Protein AF-A0AAD8RBM5-F1 (afdb_monomer_lite)

Structure (mmCIF, N/CA/C/O backbone):
data_AF-A0AAD8RBM5-F1
#
_entry.id   AF-A0AAD8RBM5-F1
#
loop_
_atom_site.group_PDB
_atom_site.id
_atom_site.type_symbol
_atom_site.label_atom_id
_atom_site.label_alt_id
_atom_site.label_comp_id
_atom_site.label_asym_id
_atom_site.label_entity_id
_atom_site.label_seq_id
_atom_site.pdbx_PDB_ins_code
_atom_site.Cartn_x
_atom_site.Cartn_y
_atom_site.Cartn_z
_atom_site.occupancy
_atom_site.B_iso_or_equiv
_atom_site.auth_seq_id
_atom_site.auth_comp_id
_atom_site.auth_asym_id
_atom_site.auth_atom_id
_atom_site.pdbx_PDB_model_num
ATOM 1 N N . MET A 1 1 ? 47.452 -53.236 16.279 1.00 57.78 1 MET A N 1
ATOM 2 C CA . MET A 1 1 ? 46.701 -52.321 15.388 1.00 57.78 1 MET A CA 1
ATOM 3 C C . MET A 1 1 ? 45.607 -51.582 16.174 1.00 57.78 1 MET A C 1
ATOM 5 O O . MET A 1 1 ? 44.492 -51.506 15.696 1.00 57.78 1 MET A O 1
ATOM 9 N N . SER A 1 2 ? 45.896 -51.069 17.383 1.00 60.31 2 SER A N 1
ATOM 10 C CA . SER A 1 2 ? 44.879 -50.446 18.262 1.00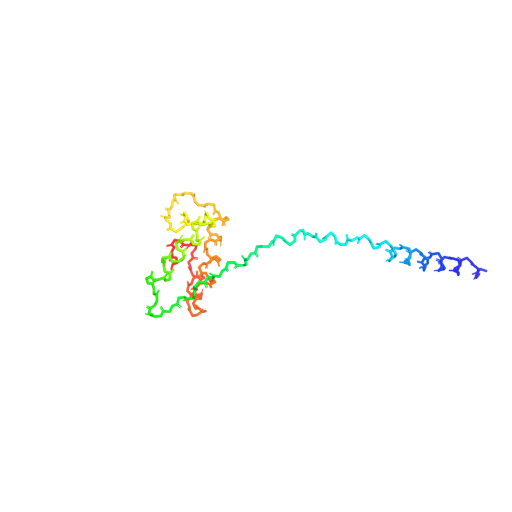 60.31 2 SER A CA 1
ATOM 11 C C . SER A 1 2 ? 45.321 -49.108 18.875 1.00 60.31 2 SER A C 1
ATOM 13 O O . SER A 1 2 ? 44.562 -48.543 19.644 1.00 60.31 2 SER A O 1
ATOM 15 N N . SER A 1 3 ? 46.520 -48.594 18.561 1.00 61.94 3 SER A N 1
ATOM 16 C CA . SER A 1 3 ? 46.995 -47.299 19.091 1.00 61.94 3 SER A CA 1
ATOM 17 C C . SER A 1 3 ? 46.756 -46.127 18.137 1.00 61.94 3 SER A C 1
ATOM 19 O O . SER A 1 3 ? 46.546 -45.014 18.601 1.00 61.94 3 SER A O 1
ATOM 21 N N . ASP A 1 4 ? 46.718 -46.362 16.822 1.00 60.66 4 ASP A N 1
ATOM 22 C CA . ASP A 1 4 ? 46.575 -45.281 15.833 1.00 60.66 4 ASP A CA 1
ATOM 23 C C . ASP A 1 4 ? 45.151 -44.687 15.772 1.00 60.66 4 ASP A C 1
ATOM 25 O O . ASP A 1 4 ? 44.957 -43.549 15.338 1.00 60.66 4 ASP A O 1
ATOM 29 N N . GLU A 1 5 ? 44.130 -45.441 16.201 1.00 59.78 5 GLU A N 1
ATOM 30 C CA . GLU A 1 5 ? 42.734 -44.977 16.192 1.00 59.78 5 GLU A CA 1
ATOM 31 C C . GLU A 1 5 ? 42.403 -44.056 17.373 1.00 59.78 5 GLU A C 1
ATOM 33 O O . GLU A 1 5 ? 41.661 -43.083 17.202 1.00 59.78 5 GLU A O 1
ATOM 38 N N . ASP A 1 6 ? 42.989 -44.307 18.547 1.00 62.75 6 ASP A N 1
ATOM 39 C CA . ASP A 1 6 ? 42.772 -43.483 19.740 1.00 62.75 6 ASP A CA 1
ATOM 40 C C . ASP A 1 6 ? 43.434 -42.106 19.606 1.00 62.75 6 ASP A C 1
ATOM 42 O O . ASP A 1 6 ? 42.848 -41.091 19.991 1.00 62.75 6 ASP A O 1
ATOM 46 N N . GLU A 1 7 ? 44.604 -42.034 18.964 1.00 65.75 7 GLU A N 1
ATOM 47 C CA . GLU A 1 7 ? 45.287 -40.768 18.682 1.00 65.75 7 GLU A CA 1
ATOM 48 C C . GLU A 1 7 ? 44.512 -39.922 17.660 1.00 65.75 7 GLU A C 1
ATOM 50 O O . GLU A 1 7 ? 44.336 -38.714 17.846 1.00 65.75 7 GLU A O 1
ATOM 55 N N . LYS A 1 8 ? 43.937 -40.558 16.629 1.00 63.16 8 LYS A N 1
ATOM 56 C CA . LYS A 1 8 ? 43.041 -39.879 15.680 1.00 63.16 8 LYS A CA 1
ATOM 57 C C . LYS A 1 8 ? 41.774 -39.358 16.349 1.00 63.16 8 LYS A C 1
ATOM 59 O O . LYS A 1 8 ? 41.342 -38.248 16.029 1.00 63.16 8 LYS A O 1
ATOM 64 N N . LYS A 1 9 ? 41.181 -40.112 17.281 1.00 65.94 9 LYS A N 1
ATOM 65 C CA . LYS A 1 9 ? 40.010 -39.644 18.038 1.00 65.94 9 LYS A CA 1
ATOM 66 C C . LYS A 1 9 ? 40.353 -38.488 18.971 1.00 65.94 9 LYS A C 1
ATOM 68 O O . LYS A 1 9 ? 39.601 -37.516 19.010 1.00 65.94 9 LYS A O 1
ATOM 73 N N . ALA A 1 10 ? 41.491 -38.543 19.658 1.00 70.50 10 ALA A N 1
ATOM 74 C CA . ALA A 1 10 ? 41.951 -37.454 20.516 1.00 70.50 10 ALA A CA 1
ATOM 75 C C . ALA A 1 10 ? 42.240 -36.174 19.711 1.00 70.50 10 ALA A C 1
ATOM 77 O O . ALA A 1 10 ? 41.828 -35.083 20.111 1.00 70.50 10 ALA A O 1
ATOM 78 N N . ALA A 1 11 ? 42.869 -36.305 18.539 1.00 68.62 11 ALA A N 1
ATOM 79 C CA . ALA A 1 11 ? 43.122 -35.188 17.633 1.00 68.62 11 ALA A CA 1
ATOM 80 C C . ALA A 1 11 ? 41.820 -34.578 17.083 1.00 68.62 11 ALA A C 1
ATOM 82 O O . ALA A 1 11 ? 41.685 -33.354 17.039 1.00 68.62 11 ALA A O 1
ATOM 83 N N . ALA A 1 12 ? 40.835 -35.411 16.729 1.00 66.50 12 ALA A N 1
ATOM 84 C CA . ALA A 1 12 ? 39.525 -34.954 16.264 1.00 66.50 12 ALA A CA 1
ATOM 85 C C . ALA A 1 12 ? 38.732 -34.236 17.370 1.00 66.50 12 ALA A C 1
ATOM 87 O O . ALA A 1 12 ? 38.134 -33.188 17.122 1.00 66.50 12 ALA A O 1
ATOM 88 N N . GLN A 1 13 ? 38.777 -34.751 18.602 1.00 65.88 13 GLN A N 1
ATOM 89 C CA . GLN A 1 13 ? 38.128 -34.129 19.757 1.00 65.88 13 GLN A CA 1
ATOM 90 C C . GLN A 1 13 ? 38.765 -32.770 20.081 1.00 65.88 13 GLN A C 1
ATOM 92 O O . GLN A 1 13 ? 38.053 -31.793 20.312 1.00 65.88 13 GLN A O 1
ATOM 97 N N . LYS A 1 14 ? 40.101 -32.683 20.040 1.00 69.00 14 LYS A N 1
ATOM 98 C CA . LYS A 1 14 ? 40.836 -31.432 20.263 1.00 69.00 14 LYS A CA 1
ATOM 99 C C . LYS A 1 14 ? 40.530 -30.394 19.179 1.00 69.00 14 LYS A C 1
ATOM 101 O O . LYS A 1 14 ? 40.297 -29.236 19.509 1.00 69.00 14 LYS A O 1
ATOM 106 N N . ALA A 1 15 ? 40.458 -30.806 17.913 1.00 65.19 15 ALA A N 1
ATOM 107 C CA . ALA A 1 15 ? 40.104 -29.919 16.807 1.00 65.19 15 ALA A CA 1
ATOM 108 C C . ALA A 1 15 ? 38.673 -29.362 16.926 1.00 65.19 15 ALA A C 1
ATOM 110 O O . ALA A 1 15 ? 38.445 -28.201 16.596 1.00 65.19 15 ALA A O 1
ATOM 111 N N . LEU A 1 16 ? 37.721 -30.153 17.437 1.00 58.50 16 LEU A N 1
ATOM 112 C CA . LEU A 1 16 ? 36.351 -29.695 17.685 1.00 58.50 16 LEU A CA 1
ATOM 113 C C . LEU A 1 16 ? 36.297 -28.641 18.806 1.00 58.50 16 LEU A C 1
ATOM 115 O O . LEU A 1 16 ? 35.625 -27.622 18.660 1.00 58.50 16 LEU A O 1
ATOM 119 N N . VAL A 1 17 ? 37.057 -28.850 19.887 1.00 62.03 17 VAL A N 1
ATOM 120 C CA . VAL A 1 17 ? 37.152 -27.901 21.009 1.00 62.03 17 VAL A CA 1
ATOM 121 C C . VAL A 1 17 ? 37.863 -26.611 20.590 1.00 62.03 17 VAL A C 1
ATOM 123 O O . VAL A 1 17 ? 37.388 -25.529 20.923 1.00 62.03 17 VAL A O 1
ATOM 126 N N . ASP A 1 18 ? 38.937 -26.696 19.799 1.00 62.06 18 ASP A N 1
ATOM 127 C CA . ASP A 1 18 ? 39.634 -25.522 19.253 1.00 62.06 18 ASP A CA 1
ATOM 128 C C . ASP A 1 18 ? 38.749 -24.752 18.244 1.00 62.06 18 ASP A C 1
ATOM 130 O O . ASP A 1 18 ? 38.761 -23.518 18.215 1.00 62.06 18 ASP A O 1
ATOM 134 N N . ALA A 1 19 ? 37.907 -25.450 17.468 1.00 57.78 19 ALA A N 1
ATOM 135 C CA . ALA A 1 19 ? 36.917 -24.824 16.588 1.00 57.78 19 ALA A CA 1
ATOM 136 C C . ALA A 1 19 ? 35.790 -24.124 17.372 1.00 57.78 19 ALA A C 1
ATOM 138 O O . ALA A 1 19 ? 35.325 -23.068 16.947 1.00 57.78 19 ALA A O 1
ATOM 139 N N . GLN A 1 20 ? 35.388 -24.662 18.530 1.00 57.88 20 GLN A N 1
ATOM 140 C CA . GLN A 1 20 ? 34.408 -24.032 19.427 1.00 57.88 20 GLN A CA 1
ATOM 141 C C . GLN A 1 20 ? 35.012 -22.898 20.275 1.00 57.88 20 GLN A C 1
ATOM 143 O O . GLN A 1 20 ? 34.291 -21.975 20.651 1.00 57.88 20 GLN A O 1
ATOM 148 N N . ALA A 1 21 ? 36.324 -22.920 20.532 1.00 59.00 21 ALA A N 1
ATOM 149 C CA . ALA A 1 21 ? 37.062 -21.832 21.180 1.00 59.00 21 ALA A CA 1
ATOM 150 C C . ALA A 1 21 ? 37.344 -20.659 20.229 1.00 59.00 21 ALA A C 1
ATOM 152 O O . ALA A 1 21 ? 37.556 -19.530 20.679 1.00 59.00 21 ALA A O 1
ATOM 153 N N . SER A 1 22 ? 37.269 -20.884 18.913 1.00 54.38 22 SER A N 1
ATOM 154 C CA . SER A 1 22 ? 37.150 -19.807 17.934 1.00 54.38 22 SER A CA 1
ATOM 155 C C . SER A 1 22 ? 35.714 -19.286 17.935 1.00 54.38 22 SER A C 1
ATOM 157 O O . SER A 1 22 ? 34.965 -19.413 16.967 1.00 54.38 22 SER A O 1
ATOM 159 N N . GLY A 1 23 ? 35.338 -18.652 19.046 1.00 57.84 23 GLY A N 1
ATOM 160 C CA . GLY A 1 23 ? 34.270 -17.669 19.088 1.00 57.84 23 GLY A CA 1
ATOM 161 C C . GLY A 1 23 ? 34.659 -16.498 18.195 1.00 57.84 23 GLY A C 1
ATOM 162 O O . GLY A 1 23 ? 34.960 -15.410 18.677 1.00 57.84 23 GLY A O 1
ATOM 163 N N . LYS A 1 24 ? 34.670 -16.718 16.874 1.00 52.22 24 LYS A N 1
ATOM 164 C CA . LYS A 1 24 ? 34.459 -15.641 15.920 1.00 52.22 24 LYS A CA 1
ATOM 165 C C . LYS A 1 24 ? 33.167 -15.005 16.400 1.00 52.22 24 LYS A C 1
ATOM 167 O O . LYS A 1 24 ? 32.159 -15.719 16.441 1.00 52.22 24 LYS A O 1
ATOM 172 N N . PRO A 1 25 ? 33.178 -13.736 16.837 1.00 47.19 25 PRO A N 1
ATOM 173 C CA . PRO A 1 25 ? 31.927 -13.080 17.131 1.00 47.19 25 PRO A CA 1
ATOM 174 C C . PRO A 1 25 ? 31.121 -13.244 15.850 1.00 47.19 25 PRO A C 1
ATOM 176 O O . PRO A 1 25 ? 31.580 -12.828 14.783 1.00 47.19 25 PRO A O 1
ATOM 179 N N . LEU A 1 26 ? 29.988 -13.954 15.932 1.00 52.88 26 LEU A N 1
ATOM 180 C CA . LEU A 1 26 ? 28.937 -13.822 14.937 1.00 52.88 26 LEU A CA 1
ATOM 181 C C . LEU A 1 26 ? 28.803 -12.322 14.819 1.00 52.88 26 LEU A C 1
ATOM 183 O O . LEU A 1 26 ? 28.430 -11.693 15.812 1.00 52.88 26 LEU A O 1
ATOM 187 N N . MET A 1 27 ? 29.301 -11.761 13.711 1.00 53.62 27 MET A N 1
ATOM 188 C CA . MET A 1 27 ? 29.290 -10.331 13.481 1.00 53.62 27 MET A CA 1
ATOM 189 C C . MET A 1 27 ? 27.866 -9.937 13.805 1.00 53.62 27 MET A C 1
ATOM 191 O O . MET A 1 27 ? 26.941 -10.340 13.099 1.00 53.62 27 MET A O 1
ATOM 195 N N . MET A 1 28 ? 27.682 -9.261 14.942 1.00 59.19 28 MET A N 1
ATOM 196 C CA . MET A 1 28 ? 26.444 -8.573 15.197 1.00 59.19 28 MET A CA 1
ATOM 197 C C . MET A 1 28 ? 26.449 -7.574 14.063 1.00 59.19 28 MET A C 1
ATOM 199 O O . MET A 1 28 ? 27.156 -6.567 14.125 1.00 59.19 28 MET A O 1
ATOM 203 N N . MET A 1 29 ? 25.745 -7.921 12.978 1.00 58.22 29 MET A N 1
ATOM 204 C CA . MET A 1 29 ? 25.310 -6.949 11.999 1.00 58.22 29 MET A CA 1
ATOM 205 C C . MET A 1 29 ? 24.859 -5.774 12.848 1.00 58.22 29 MET A C 1
ATOM 207 O O . MET A 1 29 ? 24.143 -6.024 13.835 1.00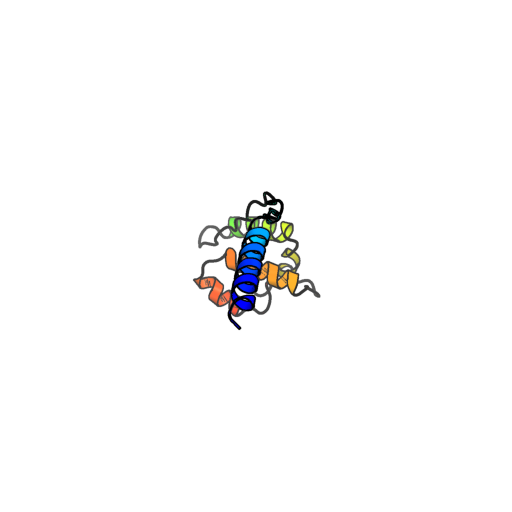 58.22 29 MET A O 1
ATOM 211 N N . PRO A 1 30 ? 25.340 -4.546 12.573 1.00 56.09 30 PRO A N 1
ATOM 212 C CA . PRO A 1 30 ? 24.802 -3.399 13.266 1.00 56.09 30 PRO A CA 1
ATOM 213 C C . PRO A 1 30 ? 23.301 -3.605 13.203 1.00 56.09 30 PRO A C 1
ATOM 215 O O . PRO A 1 30 ? 22.751 -3.780 12.112 1.00 56.09 30 PRO A O 1
ATOM 218 N N . ARG A 1 31 ? 22.662 -3.740 14.372 1.00 57.38 31 ARG A N 1
ATOM 219 C CA . ARG A 1 31 ? 21.222 -3.600 14.423 1.00 57.38 31 ARG A CA 1
ATOM 220 C C . ARG A 1 31 ? 21.069 -2.174 13.956 1.00 57.38 31 ARG A C 1
ATOM 222 O O . ARG A 1 31 ? 21.246 -1.244 14.736 1.00 57.38 31 ARG A O 1
ATOM 229 N N . THR A 1 32 ? 20.888 -1.991 12.651 1.00 55.09 32 THR A N 1
ATOM 230 C CA . THR A 1 32 ? 20.296 -0.783 12.136 1.00 55.09 32 THR A CA 1
ATOM 231 C C . THR A 1 32 ? 19.091 -0.656 13.034 1.00 55.09 32 THR A C 1
ATOM 233 O O . THR A 1 32 ? 18.284 -1.588 13.100 1.00 55.09 32 THR A O 1
ATOM 236 N N . ASN A 1 33 ? 19.055 0.398 13.842 1.00 59.12 33 ASN A N 1
ATOM 237 C CA . ASN A 1 33 ? 17.934 0.714 14.715 1.00 59.12 33 ASN A CA 1
ATOM 238 C C . ASN A 1 33 ? 16.758 1.134 13.807 1.00 59.12 33 ASN A C 1
ATOM 240 O O . ASN A 1 33 ? 16.219 2.230 13.904 1.00 59.12 33 ASN A O 1
ATOM 244 N N . ALA A 1 34 ? 16.440 0.284 12.831 1.00 68.19 34 ALA A N 1
ATOM 245 C CA . ALA A 1 34 ? 15.390 0.411 11.866 1.00 68.19 34 ALA A CA 1
ATOM 246 C C . ALA A 1 34 ? 14.137 0.064 12.645 1.00 68.19 34 ALA A C 1
ATOM 248 O O . ALA A 1 34 ? 13.859 -1.096 12.947 1.00 68.19 34 ALA A O 1
ATOM 249 N N . VAL A 1 35 ? 13.440 1.111 13.064 1.00 78.25 35 VAL A N 1
ATOM 250 C CA . VAL A 1 35 ? 12.095 0.974 13.597 1.00 78.25 35 VAL A CA 1
ATOM 251 C C . VAL A 1 35 ? 11.255 0.347 12.479 1.00 78.25 35 VAL A C 1
ATOM 253 O O . VAL A 1 35 ? 11.219 0.917 11.385 1.00 78.25 35 VAL A O 1
ATOM 256 N N . PRO A 1 36 ? 10.622 -0.821 12.704 1.00 82.69 36 PRO A N 1
ATOM 257 C CA . PRO A 1 36 ? 9.772 -1.438 11.697 1.00 82.69 36 PRO A CA 1
ATOM 258 C C . PRO A 1 36 ? 8.668 -0.469 11.279 1.00 82.69 36 PRO A C 1
ATOM 260 O O . PRO A 1 36 ? 8.051 0.178 12.130 1.00 82.69 36 PRO A O 1
ATOM 263 N N . ILE A 1 37 ? 8.416 -0.370 9.975 1.00 88.81 37 ILE A N 1
ATOM 264 C CA . ILE A 1 37 ? 7.329 0.457 9.454 1.00 88.81 37 ILE A CA 1
ATOM 265 C C . ILE A 1 37 ? 6.007 -0.129 9.950 1.00 88.81 37 ILE A C 1
ATOM 267 O O . ILE A 1 37 ? 5.718 -1.305 9.754 1.00 88.81 37 ILE A O 1
ATOM 271 N N . GLN A 1 38 ? 5.215 0.704 10.618 1.00 92.44 38 GLN A N 1
ATOM 272 C CA . GLN A 1 38 ? 3.880 0.352 11.085 1.00 92.44 38 GLN A CA 1
ATOM 273 C C . GLN A 1 38 ? 2.867 0.773 10.018 1.00 92.44 38 GLN A C 1
ATOM 275 O O . GLN A 1 38 ? 2.656 1.969 9.799 1.00 92.44 38 GLN A O 1
ATOM 280 N N . TYR A 1 39 ? 2.241 -0.203 9.365 1.00 94.25 39 TYR A N 1
ATOM 281 C CA . TYR A 1 39 ? 1.182 0.048 8.393 1.00 94.25 39 TYR A CA 1
ATOM 282 C C . TYR A 1 39 ? -0.161 0.236 9.112 1.00 94.25 39 TYR A C 1
ATOM 284 O O . TYR A 1 39 ? -0.511 -0.563 9.983 1.00 94.25 39 TYR A O 1
ATOM 292 N N . PRO A 1 40 ? -0.931 1.294 8.804 1.00 94.62 40 PRO A N 1
ATOM 293 C CA . PRO A 1 40 ? -2.275 1.436 9.346 1.00 94.62 40 PRO A CA 1
ATOM 294 C C . PRO A 1 40 ? -3.185 0.359 8.748 1.00 94.62 40 PRO A C 1
ATOM 296 O O . PRO A 1 40 ? -3.175 0.150 7.540 1.00 94.62 40 PRO A O 1
ATOM 299 N N . MET A 1 41 ? -4.009 -0.280 9.575 1.00 96.12 41 MET A N 1
ATOM 300 C CA . MET A 1 41 ? -5.021 -1.219 9.093 1.00 96.12 41 MET A CA 1
ATOM 301 C C . MET A 1 41 ? -6.240 -0.460 8.553 1.00 96.12 41 MET A C 1
ATOM 303 O O . MET A 1 41 ? -6.778 0.413 9.246 1.00 96.12 41 MET A O 1
ATOM 307 N N . LEU A 1 42 ? -6.671 -0.770 7.330 1.00 93.75 42 LEU A N 1
ATOM 308 C CA . LEU A 1 42 ? -7.897 -0.235 6.740 1.00 93.75 42 LEU A CA 1
ATOM 309 C C . LEU A 1 42 ? -9.123 -0.766 7.494 1.00 93.75 42 LEU A C 1
ATOM 311 O O . LEU A 1 42 ? -9.187 -1.936 7.863 1.00 93.75 42 LEU A O 1
ATOM 315 N N . ASN A 1 43 ? -10.101 0.105 7.720 1.00 92.06 43 ASN A N 1
ATOM 316 C CA . ASN A 1 43 ? -11.415 -0.249 8.237 1.00 92.06 43 ASN A CA 1
ATOM 317 C C . ASN A 1 43 ? -12.501 0.654 7.636 1.00 92.06 43 ASN A C 1
ATOM 319 O O . ASN A 1 43 ? -12.212 1.668 6.996 1.00 92.06 43 ASN A O 1
ATOM 323 N N . ASP A 1 44 ? -13.754 0.317 7.922 1.00 91.69 44 ASP A N 1
ATOM 324 C CA . ASP A 1 44 ? -14.942 0.938 7.326 1.00 91.69 44 ASP A CA 1
ATOM 325 C C . ASP A 1 44 ? -15.079 2.449 7.589 1.00 91.69 44 ASP A C 1
ATOM 327 O O . ASP A 1 44 ? -15.851 3.134 6.923 1.00 91.69 44 ASP A O 1
ATOM 331 N N . THR A 1 45 ? -14.341 2.994 8.560 1.00 94.81 45 THR A N 1
ATOM 332 C CA . THR A 1 45 ? -14.480 4.390 9.012 1.00 94.81 45 THR A CA 1
ATOM 333 C C . THR A 1 45 ? -13.227 5.236 8.805 1.00 94.81 45 THR A C 1
ATOM 335 O O . THR A 1 45 ? -13.278 6.454 8.976 1.00 94.81 45 THR A O 1
ATOM 338 N N . ASN A 1 46 ? -12.089 4.630 8.445 1.00 95.06 46 ASN A N 1
ATOM 339 C CA . ASN A 1 46 ? -10.793 5.309 8.470 1.00 95.06 46 ASN A CA 1
ATOM 340 C C . ASN A 1 46 ? -10.158 5.542 7.094 1.00 95.06 46 ASN A C 1
ATOM 342 O O . ASN A 1 46 ? -9.036 6.050 7.056 1.00 95.06 46 ASN A O 1
ATOM 346 N N . TYR A 1 47 ? -10.854 5.233 5.994 1.00 93.75 47 TYR A N 1
ATOM 347 C CA . TYR A 1 47 ? -10.308 5.274 4.630 1.00 93.75 47 TYR A CA 1
ATOM 348 C C . TYR A 1 47 ? -9.498 6.545 4.325 1.00 93.75 47 TYR A C 1
ATOM 350 O O . TYR A 1 47 ? -8.363 6.459 3.867 1.00 93.75 47 TYR A O 1
ATOM 358 N N . MET A 1 48 ? -10.018 7.732 4.658 1.00 95.38 48 MET A N 1
ATOM 359 C CA . MET A 1 48 ? -9.327 9.005 4.391 1.00 95.38 48 MET A CA 1
ATOM 360 C C . MET A 1 48 ? -7.977 9.125 5.117 1.00 95.38 48 MET A C 1
ATOM 362 O O . MET A 1 48 ? -6.974 9.561 4.543 1.00 95.38 48 MET A O 1
ATOM 366 N N . VAL A 1 49 ? -7.940 8.733 6.393 1.00 95.25 49 VAL A N 1
ATOM 367 C CA . VAL A 1 49 ? -6.722 8.775 7.216 1.00 95.25 49 VAL A CA 1
ATOM 368 C C . VAL A 1 49 ? -5.755 7.675 6.785 1.00 95.25 49 VAL A C 1
ATOM 370 O O . VAL A 1 49 ? -4.550 7.913 6.701 1.00 95.25 49 VAL A O 1
ATOM 373 N N . TRP A 1 50 ? -6.284 6.489 6.491 1.00 96.06 50 TRP A N 1
ATOM 374 C CA . TRP A 1 50 ? -5.540 5.347 5.980 1.00 96.06 50 TRP A CA 1
ATOM 375 C C . TRP A 1 50 ? -4.833 5.686 4.664 1.00 96.06 50 TRP A C 1
ATOM 377 O O . TRP A 1 50 ? -3.608 5.602 4.601 1.00 96.06 50 TRP A O 1
ATOM 387 N N . ALA A 1 51 ? -5.569 6.188 3.669 1.00 94.00 51 ALA A N 1
ATOM 388 C CA . ALA A 1 51 ? -5.041 6.522 2.348 1.00 94.00 51 ALA A CA 1
ATOM 389 C C . ALA A 1 51 ? -3.935 7.580 2.438 1.00 94.00 51 ALA A C 1
ATOM 391 O O . ALA A 1 51 ? -2.887 7.465 1.804 1.00 94.00 51 ALA A O 1
ATOM 392 N N . THR A 1 52 ? -4.128 8.585 3.298 1.00 95.69 52 THR A N 1
ATOM 393 C CA . THR A 1 52 ? -3.124 9.627 3.548 1.00 95.69 52 THR A CA 1
ATOM 394 C C . THR A 1 52 ? -1.834 9.042 4.130 1.00 95.69 52 THR A C 1
ATOM 396 O O . THR A 1 52 ? -0.740 9.348 3.655 1.00 95.69 52 THR A O 1
ATOM 399 N N . LYS A 1 53 ? -1.941 8.171 5.142 1.00 95.31 53 LYS A N 1
ATOM 400 C CA . LYS A 1 53 ? -0.781 7.519 5.766 1.00 95.31 53 LYS A CA 1
ATOM 401 C C . LYS A 1 53 ? -0.074 6.566 4.802 1.00 95.31 53 LYS A C 1
ATOM 403 O O . LYS A 1 53 ? 1.150 6.621 4.704 1.00 95.31 53 LYS A O 1
ATOM 408 N N . MET A 1 54 ? -0.826 5.755 4.060 1.00 95.50 54 MET A N 1
ATOM 409 C CA . MET A 1 54 ? -0.267 4.837 3.068 1.00 95.50 54 MET A CA 1
ATOM 410 C C . MET A 1 54 ? 0.474 5.577 1.964 1.00 95.50 54 MET A C 1
ATOM 412 O O . MET A 1 54 ? 1.602 5.212 1.645 1.00 95.50 54 MET A O 1
ATOM 416 N N . LYS A 1 55 ? -0.071 6.694 1.471 1.00 93.44 55 LYS A N 1
ATOM 417 C CA . LYS A 1 55 ? 0.635 7.551 0.512 1.00 93.44 55 LYS A CA 1
ATOM 418 C C . LYS A 1 55 ? 1.994 8.020 1.038 1.00 93.44 55 LYS A C 1
ATOM 420 O O . LYS A 1 55 ? 2.972 8.003 0.294 1.00 93.44 55 LYS A O 1
ATOM 425 N N . PHE A 1 56 ? 2.091 8.429 2.305 1.00 94.88 56 PHE A N 1
ATOM 426 C CA . PHE A 1 56 ? 3.375 8.836 2.887 1.00 94.88 56 PHE A CA 1
ATOM 427 C C . PHE A 1 56 ? 4.359 7.671 3.023 1.00 94.88 56 PHE A C 1
ATOM 429 O O . PHE A 1 56 ? 5.529 7.832 2.673 1.00 94.88 56 PHE A O 1
ATOM 436 N N . ILE A 1 57 ? 3.890 6.510 3.485 1.00 94.56 57 ILE A N 1
ATOM 437 C CA . ILE A 1 57 ? 4.722 5.312 3.653 1.00 94.56 57 ILE A CA 1
ATOM 438 C C . ILE A 1 57 ? 5.269 4.846 2.299 1.00 94.56 57 ILE A C 1
ATOM 440 O O . ILE A 1 57 ? 6.478 4.713 2.131 1.00 94.56 57 ILE A O 1
ATOM 444 N N . LEU A 1 58 ? 4.406 4.687 1.299 1.00 93.19 58 LEU A N 1
ATOM 445 C CA . LEU A 1 58 ? 4.786 4.208 -0.031 1.00 93.19 58 LEU A CA 1
ATOM 446 C C . LEU A 1 58 ? 5.710 5.188 -0.767 1.00 93.19 58 LEU A C 1
ATOM 448 O O . LEU A 1 58 ? 6.608 4.771 -1.500 1.00 93.19 58 LEU A O 1
ATOM 452 N N . ARG A 1 59 ? 5.544 6.501 -0.551 1.00 92.56 59 ARG A N 1
ATOM 453 C CA . ARG A 1 59 ? 6.484 7.512 -1.060 1.00 92.56 59 ARG A CA 1
ATOM 454 C C . ARG A 1 59 ? 7.844 7.432 -0.377 1.00 92.56 59 ARG A C 1
ATOM 456 O O . ARG A 1 59 ? 8.858 7.575 -1.056 1.00 92.56 59 ARG A O 1
ATOM 463 N N . ASN A 1 60 ? 7.881 7.200 0.936 1.00 92.62 60 ASN A N 1
ATOM 464 C CA . ASN A 1 60 ? 9.132 6.999 1.669 1.00 92.62 60 ASN A CA 1
ATOM 465 C C . ASN A 1 60 ? 9.880 5.753 1.167 1.00 92.62 60 ASN A C 1
ATOM 467 O O . ASN A 1 60 ? 11.087 5.819 0.946 1.00 92.62 60 ASN A O 1
ATOM 471 N N . LEU A 1 61 ? 9.134 4.684 0.882 1.00 91.06 61 LEU A N 1
ATOM 472 C CA . LEU A 1 61 ? 9.622 3.434 0.299 1.00 91.06 61 LEU A CA 1
ATOM 473 C C . LEU A 1 61 ? 9.951 3.517 -1.200 1.00 91.06 61 LEU A C 1
ATOM 475 O O . LEU A 1 61 ? 10.476 2.560 -1.750 1.00 91.06 61 LEU A O 1
ATOM 479 N N . ARG A 1 62 ? 9.663 4.645 -1.867 1.00 91.00 62 ARG A N 1
ATOM 480 C CA . ARG A 1 62 ? 9.864 4.852 -3.318 1.00 91.00 62 ARG A CA 1
ATOM 481 C C . ARG A 1 62 ? 9.063 3.906 -4.223 1.00 91.00 62 ARG A C 1
ATOM 483 O O . ARG A 1 62 ? 9.342 3.833 -5.415 1.00 91.00 62 ARG A O 1
ATOM 490 N N . VAL A 1 63 ? 8.021 3.272 -3.686 1.00 92.56 63 VAL A N 1
ATOM 491 C CA . VAL A 1 63 ? 7.153 2.339 -4.426 1.00 92.56 63 VAL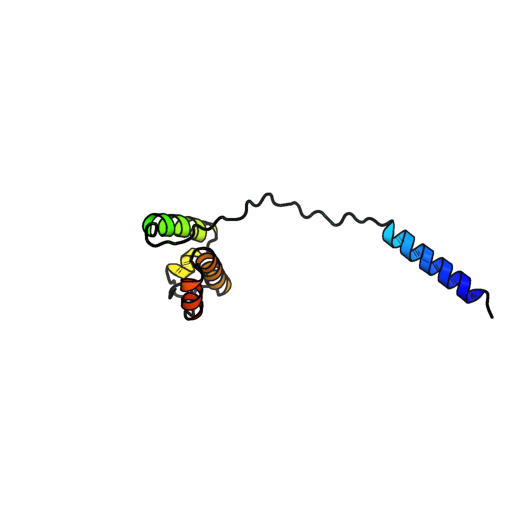 A CA 1
ATOM 492 C C . VAL A 1 63 ? 5.838 2.963 -4.897 1.00 92.56 63 VAL A C 1
ATOM 494 O O . VAL A 1 63 ? 5.125 2.375 -5.695 1.00 92.56 63 VAL A O 1
ATOM 497 N N . TRP A 1 64 ? 5.519 4.186 -4.457 1.00 90.75 64 TRP A N 1
ATOM 498 C CA . TRP A 1 64 ? 4.268 4.879 -4.815 1.00 90.75 64 TRP A CA 1
ATOM 499 C C . TRP A 1 64 ? 4.020 5.008 -6.331 1.00 90.75 64 TRP A C 1
ATOM 501 O O . TRP A 1 64 ? 2.867 5.011 -6.752 1.00 90.75 64 TRP A O 1
ATOM 511 N N . LYS A 1 65 ? 5.079 5.047 -7.152 1.00 86.75 65 LYS A N 1
ATOM 512 C CA . LYS A 1 65 ? 4.964 5.087 -8.620 1.00 86.75 65 LYS A CA 1
ATOM 513 C C . LYS A 1 65 ? 4.199 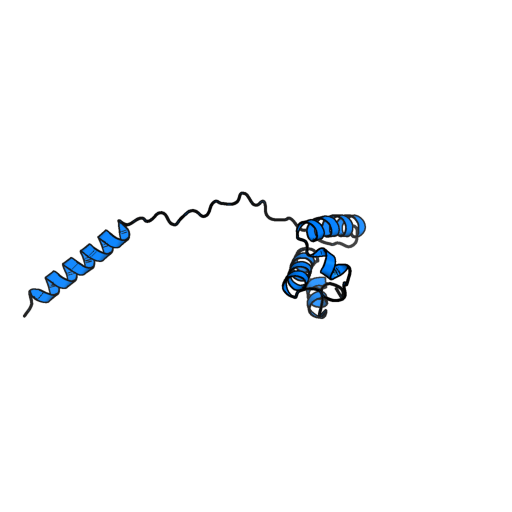3.889 -9.206 1.00 86.75 65 LYS A C 1
ATOM 515 O O . LYS A 1 65 ? 3.528 4.042 -10.220 1.00 86.75 65 LYS A O 1
ATOM 520 N N . ALA A 1 66 ? 4.234 2.735 -8.530 1.00 86.31 66 ALA A N 1
ATOM 521 C CA . ALA A 1 66 ? 3.467 1.553 -8.918 1.00 86.31 66 ALA A CA 1
ATOM 522 C C . ALA A 1 66 ? 1.949 1.790 -8.846 1.00 86.31 66 ALA A C 1
ATOM 524 O O . ALA A 1 66 ? 1.199 1.255 -9.652 1.00 86.31 66 ALA A O 1
ATOM 525 N N . ILE A 1 67 ? 1.500 2.648 -7.923 1.00 84.12 67 ILE A N 1
ATOM 526 C CA . ILE A 1 67 ? 0.085 3.012 -7.763 1.00 84.12 67 ILE A CA 1
ATOM 527 C C . ILE A 1 67 ? -0.309 4.147 -8.716 1.00 84.12 67 ILE A C 1
ATOM 529 O O . ILE A 1 67 ? -1.431 4.178 -9.214 1.00 84.12 67 ILE A O 1
ATOM 533 N N . GLU A 1 68 ? 0.604 5.084 -9.000 1.00 83.62 68 GLU A N 1
ATOM 534 C CA . GLU A 1 68 ? 0.355 6.161 -9.976 1.00 83.62 68 GLU A CA 1
ATOM 535 C C . GLU A 1 68 ? 0.239 5.631 -11.417 1.00 83.62 68 GLU A C 1
ATOM 537 O O . GLU A 1 68 ? -0.416 6.263 -12.246 1.00 83.62 68 GLU A O 1
ATOM 542 N N . GLY A 1 69 ? 0.773 4.435 -11.687 1.00 66.88 69 GLY A N 1
ATOM 543 C CA . GLY A 1 69 ? 0.554 3.710 -12.932 1.00 66.88 69 GLY A CA 1
ATOM 544 C C . GLY A 1 69 ? 1.368 4.240 -14.107 1.00 66.88 69 GLY A C 1
ATOM 545 O O . GLY A 1 69 ? 0.817 4.329 -15.205 1.00 66.88 69 GLY A O 1
ATOM 546 N N . GLU A 1 70 ? 2.633 4.594 -13.857 1.00 70.75 70 GLU A N 1
ATOM 547 C CA . GLU A 1 70 ? 3.623 4.928 -14.891 1.00 70.75 70 GLU A CA 1
ATOM 548 C C . GLU A 1 70 ? 3.853 3.740 -15.848 1.00 70.75 70 GLU A C 1
ATOM 550 O O . GLU A 1 70 ? 3.702 2.584 -15.456 1.00 70.75 70 GLU A O 1
ATOM 555 N N . ASP A 1 71 ? 4.204 4.023 -17.108 1.00 65.81 71 ASP A N 1
ATOM 556 C CA . ASP A 1 71 ? 4.216 3.027 -18.196 1.00 65.81 71 ASP A CA 1
ATOM 557 C C . ASP A 1 71 ? 5.259 1.901 -18.016 1.00 65.81 71 ASP A C 1
ATOM 559 O O . ASP A 1 71 ? 5.081 0.810 -18.553 1.00 65.81 71 ASP A O 1
ATOM 563 N N . GLU A 1 72 ? 6.317 2.131 -17.229 1.00 72.88 72 GLU A N 1
ATOM 564 C CA . GLU A 1 72 ? 7.325 1.122 -16.872 1.00 72.88 72 GLU A CA 1
ATOM 565 C C . GLU A 1 72 ? 7.576 1.125 -15.356 1.00 72.88 72 GLU A C 1
ATOM 567 O O . GLU A 1 72 ? 8.367 1.907 -14.816 1.00 72.88 72 GLU A O 1
ATOM 572 N N . VAL A 1 73 ? 6.891 0.228 -14.645 1.00 79.88 73 VAL A N 1
ATOM 573 C CA . VAL A 1 73 ? 7.133 -0.041 -13.223 1.00 79.88 73 VAL A CA 1
ATOM 574 C C . VAL A 1 73 ? 7.963 -1.316 -13.110 1.00 79.88 73 VAL A C 1
ATOM 576 O O . VAL A 1 73 ? 7.582 -2.360 -13.624 1.00 79.88 73 VAL A O 1
ATOM 579 N N . ASP A 1 74 ? 9.109 -1.214 -12.437 1.00 86.06 74 ASP A N 1
ATOM 580 C CA . ASP A 1 74 ? 9.956 -2.360 -12.096 1.00 86.06 74 ASP A CA 1
ATOM 581 C C . ASP A 1 74 ? 9.176 -3.359 -11.221 1.00 86.06 74 ASP A C 1
ATOM 583 O O . ASP A 1 74 ? 8.478 -2.940 -10.292 1.00 86.06 74 ASP A O 1
ATOM 587 N N . GLU A 1 75 ? 9.324 -4.660 -11.480 1.00 85.06 75 GLU A N 1
ATOM 588 C CA . GLU A 1 75 ? 8.716 -5.737 -10.689 1.00 85.06 75 GLU A CA 1
ATOM 589 C C . GLU A 1 75 ? 9.050 -5.608 -9.193 1.00 85.06 75 GLU A C 1
ATOM 591 O O . GLU A 1 75 ? 8.200 -5.880 -8.346 1.00 85.06 75 GLU A O 1
ATOM 596 N N . GLU A 1 76 ? 10.252 -5.128 -8.842 1.00 87.31 76 GLU A N 1
ATOM 597 C CA . GLU A 1 76 ? 10.627 -4.885 -7.440 1.00 87.31 76 GLU A CA 1
ATOM 598 C C . GLU A 1 76 ? 9.752 -3.795 -6.799 1.00 87.31 76 GLU A C 1
ATOM 600 O O . GLU A 1 76 ? 9.355 -3.882 -5.633 1.00 87.31 76 GLU A O 1
ATOM 605 N N . VAL A 1 77 ? 9.421 -2.761 -7.569 1.00 87.56 77 VAL A N 1
ATOM 606 C CA . VAL A 1 77 ? 8.632 -1.621 -7.100 1.00 87.56 77 VAL A CA 1
ATOM 607 C C . VAL A 1 77 ? 7.157 -2.002 -7.002 1.00 87.56 77 VAL A C 1
ATOM 609 O O . VAL A 1 77 ? 6.518 -1.662 -6.004 1.00 87.56 77 VAL A O 1
ATOM 612 N N . ASP A 1 78 ? 6.631 -2.730 -7.987 1.00 88.06 78 ASP A N 1
ATOM 613 C CA . ASP A 1 78 ? 5.261 -3.248 -7.946 1.00 88.06 78 ASP A CA 1
ATOM 614 C C . ASP A 1 78 ? 5.072 -4.246 -6.793 1.00 88.06 78 ASP A C 1
ATOM 616 O O . ASP A 1 78 ? 4.200 -4.060 -5.938 1.00 88.06 78 ASP A O 1
ATOM 620 N N . GLY A 1 79 ? 5.981 -5.218 -6.666 1.00 89.06 79 GLY A N 1
ATOM 621 C CA . GLY A 1 79 ? 5.977 -6.185 -5.571 1.00 89.06 79 GLY A CA 1
ATOM 622 C C . GLY A 1 79 ? 6.107 -5.520 -4.199 1.00 89.06 79 GLY A C 1
ATOM 623 O O . GLY A 1 79 ? 5.404 -5.890 -3.256 1.00 89.06 79 GLY A O 1
ATOM 624 N N . GLY A 1 80 ? 6.944 -4.484 -4.082 1.00 91.62 80 GLY A N 1
ATOM 625 C CA . GLY A 1 80 ? 7.073 -3.690 -2.861 1.00 91.62 80 GLY A CA 1
ATOM 626 C C . GLY A 1 80 ? 5.792 -2.933 -2.493 1.00 91.62 80 GLY A C 1
ATOM 627 O O . GLY A 1 80 ? 5.417 -2.891 -1.317 1.00 91.62 80 GLY A O 1
ATOM 628 N N . ALA A 1 81 ? 5.085 -2.369 -3.476 1.00 91.06 81 ALA A N 1
ATOM 629 C CA . ALA A 1 81 ? 3.795 -1.720 -3.257 1.00 91.06 81 ALA A CA 1
ATOM 630 C C . ALA A 1 81 ? 2.713 -2.730 -2.841 1.00 91.06 81 ALA A C 1
ATOM 632 O O . ALA A 1 81 ? 2.008 -2.491 -1.858 1.00 91.06 81 ALA A O 1
ATOM 633 N N . MET A 1 82 ? 2.633 -3.885 -3.508 1.00 89.56 82 MET A N 1
ATOM 634 C CA . MET A 1 82 ? 1.675 -4.943 -3.174 1.00 89.56 82 MET A CA 1
ATOM 635 C C . MET A 1 82 ? 1.928 -5.531 -1.775 1.00 89.56 82 MET A C 1
ATOM 637 O O . MET A 1 82 ? 1.002 -5.729 -0.981 1.00 89.56 82 MET A O 1
ATOM 641 N N . ALA A 1 83 ? 3.195 -5.737 -1.407 1.00 91.25 83 ALA A N 1
ATOM 642 C CA . ALA A 1 83 ? 3.578 -6.178 -0.066 1.00 91.25 83 ALA A CA 1
ATOM 643 C C . ALA A 1 83 ? 3.190 -5.155 1.018 1.00 91.25 83 ALA A C 1
ATOM 645 O O . ALA A 1 83 ? 2.805 -5.532 2.125 1.00 91.25 83 ALA A O 1
ATOM 646 N N . ALA A 1 84 ? 3.272 -3.859 0.722 1.00 92.06 84 ALA A N 1
ATOM 647 C CA . ALA A 1 84 ? 2.845 -2.810 1.641 1.00 92.06 84 ALA A CA 1
ATOM 648 C C . ALA A 1 84 ? 1.311 -2.714 1.751 1.00 92.06 84 ALA A C 1
ATOM 650 O O . ALA A 1 84 ? 0.791 -2.548 2.855 1.00 92.06 84 ALA A O 1
ATOM 651 N N . LEU A 1 85 ? 0.581 -2.848 0.637 1.00 91.94 85 LEU A N 1
ATOM 652 C CA . LEU A 1 85 ? -0.886 -2.862 0.624 1.00 91.94 85 LEU A CA 1
ATOM 653 C C . LEU A 1 85 ? -1.444 -4.067 1.390 1.00 91.94 85 LEU A C 1
ATOM 655 O O . LEU A 1 85 ? -2.313 -3.891 2.241 1.00 91.94 85 LEU A O 1
ATOM 659 N N . SER A 1 86 ? -0.895 -5.264 1.173 1.00 90.50 86 SER A N 1
ATOM 660 C CA . SER A 1 86 ? -1.335 -6.485 1.868 1.00 90.50 86 SER A CA 1
ATOM 661 C C . SER A 1 86 ? -1.153 -6.424 3.389 1.00 90.50 86 SER A C 1
ATOM 663 O O . SER A 1 86 ? -1.982 -6.952 4.120 1.00 90.50 86 SER A O 1
ATOM 665 N N . GLN A 1 87 ? -0.132 -5.721 3.892 1.00 93.44 87 GLN A N 1
ATOM 666 C CA . GLN A 1 87 ? 0.059 -5.486 5.334 1.00 93.44 87 GLN A CA 1
ATOM 667 C C . GLN A 1 87 ? -0.914 -4.456 5.926 1.00 93.44 87 GLN A C 1
ATOM 669 O O . GLN A 1 87 ? -1.002 -4.301 7.145 1.00 93.44 87 GLN A O 1
ATOM 674 N N . SER A 1 88 ? -1.602 -3.705 5.071 1.00 94.25 88 SER A N 1
ATOM 675 C CA . SER A 1 88 ? -2.380 -2.527 5.433 1.00 94.25 88 SER A CA 1
ATOM 676 C C . SER A 1 88 ? -3.890 -2.723 5.274 1.00 94.25 88 SER A C 1
ATOM 678 O O . SER A 1 88 ? -4.661 -1.834 5.646 1.00 94.25 88 SER A O 1
ATOM 680 N N . VAL A 1 89 ? -4.328 -3.875 4.763 1.00 92.75 89 VAL A N 1
ATOM 681 C CA . VAL A 1 89 ? -5.744 -4.219 4.589 1.00 92.75 89 VAL A CA 1
ATOM 682 C C . VAL A 1 89 ? -6.117 -5.476 5.389 1.00 92.75 89 VAL A C 1
ATOM 684 O O . VAL A 1 89 ? -5.245 -6.295 5.676 1.00 92.75 89 VAL A O 1
ATOM 687 N N . PRO A 1 90 ? -7.397 -5.659 5.758 1.00 89.94 90 PRO A N 1
ATOM 688 C CA . PRO A 1 90 ? -7.858 -6.880 6.415 1.00 89.94 90 PRO A CA 1
ATOM 689 C C . PRO A 1 90 ? -7.699 -8.118 5.523 1.00 89.94 90 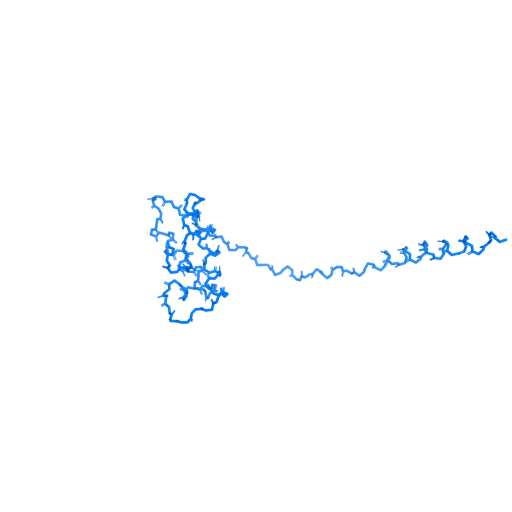PRO A C 1
ATOM 691 O O . PRO A 1 90 ? -7.843 -8.023 4.305 1.00 89.94 90 PRO A O 1
ATOM 694 N N . ASP A 1 91 ? -7.536 -9.299 6.126 1.00 86.25 91 ASP A N 1
ATOM 695 C CA . ASP A 1 91 ? -7.386 -10.582 5.411 1.00 86.25 91 ASP A CA 1
ATOM 696 C C . ASP A 1 91 ? -8.504 -10.853 4.388 1.00 86.25 91 ASP A C 1
ATOM 698 O O . ASP A 1 91 ? -8.265 -11.430 3.325 1.00 86.25 91 ASP A O 1
ATOM 702 N N . SER A 1 92 ? -9.730 -10.401 4.679 1.00 82.56 92 SER A N 1
ATOM 703 C CA . SER A 1 92 ? -10.870 -10.506 3.761 1.00 82.56 92 SER A CA 1
ATOM 704 C C . SER A 1 92 ? -10.642 -9.767 2.440 1.00 82.56 92 SER A C 1
ATOM 706 O O . SER A 1 92 ? -11.154 -10.204 1.413 1.00 82.56 92 SER A O 1
ATOM 708 N N . MET A 1 93 ? -9.864 -8.681 2.458 1.00 81.81 93 MET A N 1
ATOM 709 C CA . MET A 1 93 ? -9.483 -7.897 1.284 1.00 81.81 93 MET A CA 1
ATOM 710 C C . MET A 1 93 ? -8.178 -8.390 0.654 1.00 81.81 93 MET A C 1
ATOM 712 O O . MET A 1 93 ? -8.045 -8.311 -0.562 1.00 81.81 93 MET A O 1
ATOM 716 N N . VAL A 1 94 ? -7.250 -8.968 1.429 1.00 78.50 94 VAL A N 1
ATOM 717 C CA . VAL A 1 94 ? -6.012 -9.576 0.892 1.00 78.50 94 VAL A CA 1
ATOM 718 C C . VAL A 1 94 ? -6.325 -10.674 -0.125 1.00 78.50 94 VAL A C 1
ATOM 720 O O . VAL A 1 94 ? -5.645 -10.799 -1.140 1.00 78.50 94 VAL A O 1
ATOM 723 N N . LYS A 1 95 ? -7.387 -11.451 0.108 1.00 74.94 95 LYS A N 1
ATOM 724 C CA . LYS A 1 95 ? -7.820 -12.484 -0.840 1.00 74.94 95 LYS A CA 1
ATOM 725 C C . LYS A 1 95 ? -8.237 -11.903 -2.196 1.00 74.94 95 LYS A C 1
ATOM 727 O O . LYS A 1 95 ? -7.988 -12.549 -3.201 1.00 74.94 95 LYS A O 1
ATOM 732 N N . THR A 1 96 ? -8.828 -10.709 -2.210 1.00 73.31 96 THR A N 1
ATOM 733 C CA . THR A 1 96 ? -9.144 -9.967 -3.439 1.00 73.31 96 THR A CA 1
ATOM 734 C C . THR A 1 96 ? -7.889 -9.334 -4.037 1.00 73.31 96 THR A C 1
ATOM 736 O O . THR A 1 96 ? -7.753 -9.297 -5.251 1.00 73.31 96 THR A O 1
ATOM 739 N N . LEU A 1 97 ? -6.939 -8.890 -3.201 1.00 71.00 97 LEU A N 1
ATOM 740 C CA . LEU A 1 97 ? -5.656 -8.363 -3.674 1.00 71.00 97 LEU A CA 1
ATOM 741 C C . LEU A 1 97 ? -4.863 -9.381 -4.500 1.00 71.00 97 LEU A C 1
ATOM 743 O O . LEU A 1 97 ? -4.209 -9.004 -5.463 1.00 71.00 97 LEU A O 1
ATOM 747 N N . ALA A 1 98 ? -4.948 -10.666 -4.148 1.00 71.50 98 ALA A N 1
ATOM 748 C CA . ALA A 1 98 ? -4.290 -11.744 -4.884 1.00 71.50 98 ALA A CA 1
ATOM 749 C C . ALA A 1 98 ? -4.826 -11.941 -6.315 1.00 71.50 98 ALA A C 1
ATOM 751 O O . ALA A 1 98 ? -4.151 -12.579 -7.122 1.00 71.50 98 ALA A O 1
ATOM 752 N N . ASP A 1 99 ? -6.015 -11.415 -6.625 1.00 74.94 99 ASP A N 1
ATOM 753 C CA . ASP A 1 99 ? -6.606 -11.496 -7.963 1.00 74.94 99 ASP A CA 1
ATOM 754 C C . ASP A 1 99 ? -6.094 -10.377 -8.895 1.00 74.94 99 ASP A C 1
ATOM 756 O O . ASP A 1 99 ? -6.321 -10.439 -10.105 1.00 74.94 99 ASP A O 1
ATOM 760 N N . TYR A 1 100 ? -5.391 -9.370 -8.361 1.00 72.56 100 TYR A N 1
ATOM 761 C CA . TYR A 1 100 ? -4.832 -8.261 -9.134 1.00 72.56 100 TYR A CA 1
ATOM 762 C C . TYR A 1 100 ? -3.385 -8.531 -9.540 1.00 72.56 100 TYR A C 1
ATOM 764 O O . TYR A 1 100 ? -2.568 -8.978 -8.733 1.00 72.56 100 TYR A O 1
ATOM 772 N N . ALA A 1 101 ? -3.060 -8.242 -10.802 1.00 66.50 101 ALA A N 1
ATOM 773 C CA . ALA A 1 101 ? -1.734 -8.506 -11.350 1.00 66.50 101 ALA A CA 1
ATOM 774 C C . ALA A 1 101 ? -0.718 -7.422 -10.966 1.00 66.50 101 ALA A C 1
ATOM 776 O O . ALA A 1 101 ? 0.479 -7.692 -10.980 1.00 66.50 101 ALA A O 1
ATOM 777 N N . THR A 1 102 ? -1.189 -6.216 -10.629 1.00 71.25 102 THR A N 1
ATOM 778 C CA . THR A 1 102 ? -0.345 -5.066 -10.272 1.00 71.25 102 THR A CA 1
ATOM 779 C C . THR A 1 102 ? -0.930 -4.273 -9.105 1.00 71.25 102 THR A C 1
ATOM 781 O O . THR A 1 102 ? -2.143 -4.266 -8.879 1.00 71.25 102 THR A O 1
ATOM 784 N N . ALA A 1 103 ? -0.088 -3.529 -8.383 1.00 66.69 103 ALA A N 1
ATOM 785 C CA . ALA A 1 103 ? -0.518 -2.666 -7.277 1.00 66.69 103 ALA A CA 1
ATOM 786 C C . ALA A 1 103 ? -1.455 -1.522 -7.711 1.00 66.69 103 ALA A C 1
ATOM 788 O O . ALA A 1 103 ? -2.109 -0.911 -6.871 1.00 66.69 103 ALA A O 1
ATOM 789 N N . LYS A 1 104 ? -1.517 -1.223 -9.012 1.00 71.62 104 LYS A N 1
ATOM 790 C CA . LYS A 1 104 ? -2.451 -0.259 -9.607 1.00 71.62 104 LYS A CA 1
ATOM 791 C C . LYS A 1 104 ? -3.889 -0.780 -9.657 1.00 71.62 104 LYS A C 1
ATOM 793 O O . LYS A 1 104 ? -4.826 0.013 -9.610 1.00 71.62 104 LYS A O 1
ATOM 798 N N . GLU A 1 105 ? -4.055 -2.084 -9.848 1.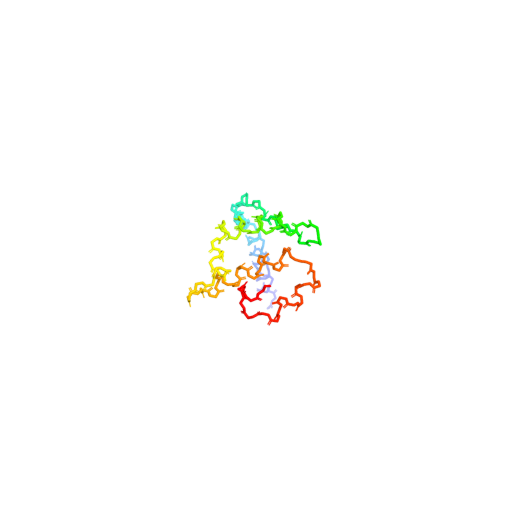00 70.25 105 GLU A N 1
ATOM 799 C CA . GLU A 1 105 ? -5.365 -2.726 -10.012 1.00 70.25 105 GLU A CA 1
ATOM 800 C C . GLU A 1 105 ? -6.024 -3.064 -8.665 1.00 70.25 105 GLU A C 1
ATOM 802 O O . GLU A 1 105 ? -7.239 -3.241 -8.617 1.00 70.25 105 GLU A O 1
ATOM 807 N N . ALA A 1 106 ? -5.215 -3.102 -7.602 1.00 60.97 106 ALA A N 1
ATOM 808 C CA . ALA A 1 106 ? -5.589 -3.284 -6.200 1.00 60.97 106 ALA A CA 1
ATOM 809 C C . ALA A 1 106 ? -6.428 -2.145 -5.603 1.00 60.97 106 ALA A C 1
ATOM 811 O O . ALA A 1 106 ? -7.430 -2.469 -4.920 1.00 60.97 106 ALA A O 1
#

Secondary structure (DSSP, 8-state):
--SHHHHHHHHHHHHHHHHHH-------------PPP-PPPP-TTTHHHHHHHHHHHHHHTT-THHHHT-S---HHHHHHHHHHHHTTS-HHHHHHHTT-SSTTT-

Foldseek 3Di:
DPPVVVVVVVVVVVVVVVVVVPPPPPPPPPPPVPDDDDQAADDPPCVVVNVVVLCVVLVVVVLCVQQVCPPDDDPVSFVVLLVSVLNHYDPVCNVVSVVDPTSNVD

Radius of gyration: 26.18 Å; chains: 1; bounding box: 62×62×39 Å

Sequence (106 aa):
MSSDEDEKKAAAQKALVDAQASGKPLMMMPRTNAVPIQYPMLNDTNYMVWATKMKFILRNLRVWKAIEGEDEVDEEVDGGAMAALSQSVPDSMVKTLADYATAKEA

pLDDT: mean 77.71, std 14.59, range [47.19, 96.12]

Organism: Lolium multiflorum (NCBI:txid4521)